Protein AF-A0A521WQX0-F1 (afdb_monomer)

Mean predicted aligned error: 3.86 Å

Structure (mmCIF, N/CA/C/O backbone):
data_AF-A0A521WQX0-F1
#
_entry.id   AF-A0A521WQX0-F1
#
loop_
_atom_site.group_PDB
_atom_site.id
_atom_site.type_symbol
_atom_site.label_atom_id
_atom_site.label_alt_id
_atom_site.label_comp_id
_atom_site.label_asym_id
_atom_site.label_entity_id
_atom_site.label_seq_id
_atom_site.pdbx_PDB_ins_code
_atom_site.Cartn_x
_atom_site.Cartn_y
_atom_site.Cartn_z
_atom_site.occupancy
_atom_site.B_iso_or_equiv
_atom_site.auth_seq_id
_atom_site.auth_comp_id
_atom_site.auth_asym_id
_atom_site.auth_atom_id
_atom_site.pdbx_PDB_model_num
ATOM 1 N N . MET A 1 1 ? 13.714 -16.143 -15.697 1.00 48.50 1 MET A N 1
ATOM 2 C CA . MET A 1 1 ? 12.240 -16.283 -15.791 1.00 48.50 1 MET A CA 1
ATOM 3 C C . MET A 1 1 ? 11.604 -15.105 -15.074 1.00 48.50 1 MET A C 1
ATOM 5 O O . MET A 1 1 ? 12.041 -14.794 -13.972 1.00 48.50 1 MET A O 1
ATOM 9 N N . MET A 1 2 ? 10.622 -14.436 -15.684 1.00 67.75 2 MET A N 1
ATOM 10 C CA . MET A 1 2 ? 9.934 -13.293 -15.071 1.00 67.75 2 MET A CA 1
ATOM 11 C C . MET A 1 2 ? 8.928 -13.785 -14.026 1.00 67.75 2 MET A C 1
ATOM 13 O O . MET A 1 2 ? 7.727 -13.803 -14.258 1.00 67.75 2 MET A O 1
ATOM 17 N N . ILE A 1 3 ? 9.429 -14.232 -12.875 1.00 79.44 3 ILE A N 1
ATOM 18 C CA . ILE A 1 3 ? 8.583 -14.603 -11.732 1.00 79.44 3 ILE A CA 1
ATOM 19 C C . ILE A 1 3 ? 8.033 -13.368 -11.011 1.00 79.44 3 ILE A C 1
ATOM 21 O O . ILE A 1 3 ? 7.007 -13.459 -10.349 1.00 79.44 3 ILE A O 1
ATOM 25 N N . HIS A 1 4 ? 8.686 -12.211 -11.165 1.00 85.38 4 HIS A N 1
ATOM 26 C CA . HIS A 1 4 ? 8.325 -10.964 -10.493 1.00 85.38 4 HIS A CA 1
ATOM 27 C C . HIS A 1 4 ? 6.851 -10.560 -10.696 1.00 85.38 4 HIS A C 1
ATOM 29 O O . HIS A 1 4 ? 6.176 -10.346 -9.687 1.00 85.38 4 HIS A O 1
ATOM 35 N N . PRO A 1 5 ? 6.285 -10.579 -11.924 1.00 83.88 5 PRO A N 1
ATOM 36 C CA . PRO A 1 5 ? 4.858 -10.351 -12.123 1.00 83.88 5 PRO A CA 1
ATOM 37 C C . PRO A 1 5 ? 3.955 -11.247 -11.270 1.00 83.88 5 PRO A C 1
ATOM 39 O O . PRO A 1 5 ? 2.935 -10.776 -10.797 1.00 83.88 5 PRO A O 1
ATOM 42 N N . ALA A 1 6 ? 4.304 -12.505 -10.988 1.00 84.88 6 ALA A N 1
ATOM 43 C CA . ALA A 1 6 ? 3.470 -13.349 -10.128 1.00 84.88 6 ALA A CA 1
ATOM 44 C C . ALA A 1 6 ? 3.456 -12.854 -8.670 1.00 84.88 6 ALA A C 1
ATOM 46 O O . ALA A 1 6 ? 2.412 -12.857 -8.020 1.00 84.88 6 ALA A O 1
ATOM 47 N N . PHE A 1 7 ? 4.597 -12.378 -8.165 1.00 88.12 7 PHE A N 1
ATOM 48 C CA . PHE A 1 7 ? 4.729 -11.944 -6.775 1.00 88.12 7 PHE A CA 1
ATOM 49 C C . PHE A 1 7 ? 4.142 -10.557 -6.503 1.00 88.12 7 PHE A C 1
ATOM 51 O O . PHE A 1 7 ? 3.713 -10.316 -5.379 1.00 88.12 7 PHE A O 1
ATOM 58 N N . VAL A 1 8 ? 4.056 -9.664 -7.498 1.00 87.50 8 VAL A N 1
ATOM 59 C CA . VAL A 1 8 ? 3.479 -8.318 -7.290 1.00 87.50 8 VAL A CA 1
ATOM 60 C C . VAL A 1 8 ? 1.961 -8.324 -7.089 1.00 87.50 8 VAL A C 1
ATOM 62 O O . VAL A 1 8 ? 1.431 -7.404 -6.470 1.00 87.50 8 VAL A O 1
ATOM 65 N N . HIS A 1 9 ? 1.250 -9.359 -7.553 1.00 87.00 9 HIS A N 1
ATOM 66 C CA . HIS A 1 9 ? -0.209 -9.428 -7.409 1.00 87.00 9 HIS A CA 1
ATOM 67 C C . HIS A 1 9 ? -0.648 -9.618 -5.953 1.00 87.00 9 HIS A C 1
ATOM 69 O O . HIS A 1 9 ? -1.716 -9.138 -5.581 1.00 87.00 9 HIS A O 1
ATOM 75 N N . PHE A 1 10 ? 0.163 -10.276 -5.118 1.00 91.25 10 PHE A N 1
ATOM 76 C CA . PHE A 1 10 ? -0.163 -10.508 -3.708 1.00 91.25 10 PHE A CA 1
ATOM 77 C C . PHE A 1 10 ? -0.266 -9.205 -2.899 1.00 91.25 10 PHE A C 1
ATOM 79 O O . PHE A 1 10 ? -1.357 -8.933 -2.390 1.00 91.25 10 PHE A O 1
ATOM 86 N N . PRO A 1 11 ? 0.788 -8.363 -2.801 1.00 94.19 11 PRO A N 1
ATOM 87 C CA . PRO A 1 11 ? 0.686 -7.108 -2.066 1.00 94.19 11 PRO A CA 1
ATOM 88 C C . PRO A 1 11 ? -0.358 -6.190 -2.691 1.00 94.19 11 PRO A C 1
ATOM 90 O O . PRO A 1 11 ? -1.126 -5.578 -1.956 1.00 94.19 11 PRO A O 1
ATOM 93 N N . LEU A 1 12 ? -0.450 -6.146 -4.025 1.00 94.56 12 LEU A N 1
ATOM 94 C CA . LEU A 1 12 ? -1.426 -5.310 -4.717 1.00 94.56 12 LEU A CA 1
ATOM 95 C C . LEU A 1 12 ? -2.863 -5.686 -4.330 1.00 94.56 12 LEU A C 1
ATOM 97 O O . LEU A 1 12 ? -3.598 -4.844 -3.829 1.00 94.56 12 LEU A O 1
ATOM 101 N N . ALA A 1 13 ? -3.257 -6.953 -4.478 1.00 95.69 13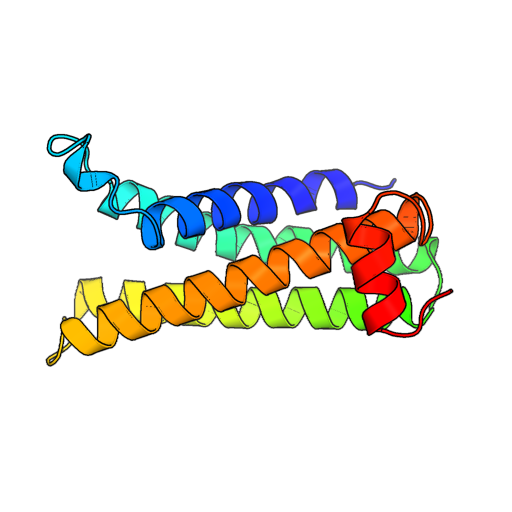 ALA A N 1
ATOM 102 C CA . ALA A 1 13 ? -4.622 -7.385 -4.185 1.00 95.69 13 ALA A CA 1
ATOM 103 C C . ALA A 1 13 ? -4.980 -7.240 -2.697 1.00 95.69 13 ALA A C 1
ATOM 105 O O . ALA A 1 13 ? -6.047 -6.716 -2.364 1.00 95.69 13 ALA A O 1
ATOM 106 N N . LEU A 1 14 ? -4.092 -7.677 -1.797 1.00 98.06 14 LEU A N 1
ATOM 107 C CA . LEU A 1 14 ? -4.349 -7.652 -0.356 1.00 98.06 14 LEU A CA 1
ATOM 108 C C . LEU A 1 14 ? -4.439 -6.218 0.177 1.00 98.06 14 LEU A C 1
ATOM 110 O O . LEU A 1 14 ? -5.370 -5.897 0.917 1.00 98.06 14 LEU A O 1
ATOM 114 N N . LEU A 1 15 ? -3.511 -5.344 -0.224 1.00 98.38 15 LEU A N 1
ATOM 115 C CA . LEU A 1 15 ? -3.472 -3.964 0.255 1.00 98.38 15 LEU A CA 1
ATOM 116 C C . LEU A 1 15 ? -4.560 -3.106 -0.389 1.00 98.38 15 LEU A C 1
ATOM 118 O O . LEU A 1 15 ? -5.156 -2.287 0.306 1.00 98.38 15 LEU A O 1
ATOM 122 N N . THR A 1 16 ? -4.904 -3.328 -1.663 1.00 98.12 16 THR A N 1
ATOM 123 C CA . THR A 1 16 ? -6.073 -2.676 -2.271 1.00 98.12 16 THR A CA 1
ATOM 124 C C . THR A 1 16 ? -7.356 -3.064 -1.538 1.00 98.12 16 THR A C 1
ATOM 126 O O . THR A 1 16 ? -8.150 -2.187 -1.202 1.00 98.12 16 THR A O 1
ATOM 129 N N . LEU A 1 17 ? -7.558 -4.348 -1.218 1.00 97.56 17 LEU A N 1
ATOM 130 C CA . LEU A 1 17 ? -8.742 -4.766 -0.464 1.00 97.56 17 LEU A CA 1
ATOM 131 C C . LEU A 1 17 ? -8.752 -4.184 0.957 1.00 97.56 17 LEU A C 1
ATOM 133 O O . LEU A 1 17 ? -9.794 -3.714 1.410 1.00 97.56 17 LEU A O 1
ATOM 137 N N . TYR A 1 18 ? -7.602 -4.152 1.638 1.00 98.12 18 TYR A N 1
ATOM 138 C CA . TYR A 1 18 ? -7.463 -3.472 2.928 1.00 98.12 18 TYR A CA 1
ATOM 139 C C . TYR A 1 18 ? -7.897 -2.003 2.840 1.00 98.12 18 TYR A C 1
ATOM 141 O O . TYR A 1 18 ? -8.743 -1.571 3.621 1.00 98.12 18 TYR A O 1
ATOM 149 N N . VAL A 1 19 ? -7.369 -1.253 1.867 1.00 98.06 19 VAL A N 1
ATOM 150 C CA . VAL A 1 19 ? -7.709 0.159 1.653 1.00 98.06 19 VAL A CA 1
ATOM 151 C C . VAL A 1 19 ? -9.212 0.328 1.443 1.00 98.06 19 VAL A C 1
ATOM 153 O O . VAL A 1 19 ? -9.822 1.194 2.068 1.00 98.06 19 VAL A O 1
ATOM 156 N N . LEU A 1 20 ? -9.834 -0.503 0.602 1.00 96.75 20 LEU A N 1
ATOM 157 C CA . LEU A 1 20 ? -11.277 -0.431 0.364 1.00 96.75 20 LEU A CA 1
ATOM 158 C C . LEU A 1 20 ? -12.069 -0.631 1.662 1.00 96.75 20 LEU A C 1
ATOM 160 O O . LEU A 1 20 ? -13.005 0.123 1.926 1.00 96.75 20 LEU A O 1
ATOM 164 N N . LEU A 1 21 ? -11.672 -1.595 2.497 1.00 95.56 21 LEU A N 1
ATOM 165 C CA . LEU A 1 21 ? -12.305 -1.843 3.795 1.00 95.56 21 LEU A CA 1
ATOM 166 C C . LEU A 1 21 ? -12.007 -0.758 4.847 1.00 95.56 21 LEU A C 1
ATOM 168 O O . LEU A 1 21 ? -12.797 -0.570 5.771 1.00 95.56 21 LEU A O 1
ATOM 172 N N . GLU A 1 22 ? -10.878 -0.057 4.750 1.00 96.38 22 GLU A N 1
ATOM 173 C CA . GLU A 1 22 ? -10.534 1.061 5.638 1.00 96.38 22 GLU A CA 1
ATOM 174 C C . GLU A 1 22 ? -11.325 2.332 5.296 1.00 96.38 22 GLU A C 1
ATOM 176 O O . GLU A 1 22 ? -11.795 3.042 6.190 1.00 96.38 22 GLU A O 1
ATOM 181 N N . LEU A 1 23 ? -11.500 2.617 4.003 1.00 96.00 23 LEU A N 1
ATOM 182 C CA . LEU A 1 23 ? -12.143 3.845 3.534 1.00 96.00 23 LEU A CA 1
ATOM 183 C C . LEU A 1 23 ? -13.668 3.743 3.499 1.00 96.00 23 LEU A C 1
ATOM 185 O O . LEU A 1 23 ? -14.357 4.718 3.816 1.00 96.00 23 LEU A O 1
ATOM 189 N N . VAL A 1 24 ? -14.208 2.576 3.145 1.00 93.56 24 VAL A N 1
ATOM 190 C CA . VAL A 1 24 ? -15.652 2.360 3.028 1.00 93.56 24 VAL A CA 1
ATOM 191 C C . VAL A 1 24 ? -16.191 1.725 4.316 1.00 93.56 24 VAL A C 1
ATOM 193 O O . VAL A 1 24 ? -15.659 0.716 4.777 1.00 93.56 24 VAL A O 1
ATOM 196 N N . PRO A 1 25 ? -17.280 2.252 4.911 1.00 87.50 25 PRO A N 1
ATOM 197 C CA . PRO A 1 25 ? -17.824 1.750 6.172 1.00 87.50 25 PRO A CA 1
ATOM 198 C C . PRO A 1 25 ? -18.653 0.465 5.978 1.00 87.50 25 PRO A C 1
ATOM 200 O O . PRO A 1 25 ? -19.847 0.434 6.282 1.00 87.50 25 PRO A O 1
ATOM 203 N N . PHE A 1 26 ? -18.030 -0.611 5.485 1.00 87.62 26 PHE A N 1
ATOM 204 C CA . PHE A 1 26 ? -18.696 -1.893 5.213 1.00 87.62 26 PHE A CA 1
ATOM 205 C C . PHE A 1 26 ? -19.334 -2.538 6.449 1.00 87.62 26 PHE A C 1
ATOM 207 O O . PHE A 1 26 ? -20.307 -3.279 6.321 1.00 87.62 26 PHE A O 1
ATOM 214 N N . SER A 1 27 ? -18.864 -2.199 7.650 1.00 82.50 27 SER A N 1
ATOM 215 C CA . SER A 1 27 ? -19.455 -2.647 8.917 1.00 82.50 27 SER A CA 1
ATOM 216 C C . SER A 1 27 ? -20.912 -2.222 9.095 1.00 82.50 27 SER A C 1
ATOM 218 O O . SER A 1 27 ? -21.657 -2.899 9.797 1.00 82.50 27 SER A O 1
ATOM 220 N N . LYS A 1 28 ? -21.360 -1.157 8.412 1.00 87.00 28 LYS A N 1
ATOM 221 C CA . LYS A 1 28 ? -22.778 -0.765 8.384 1.00 87.00 28 LYS A CA 1
ATOM 222 C C . LYS A 1 28 ? -23.648 -1.757 7.611 1.00 87.00 28 LYS A C 1
ATOM 224 O O . LYS A 1 28 ? -24.814 -1.924 7.947 1.00 87.00 28 LYS A O 1
ATOM 229 N N . PHE A 1 29 ? -23.087 -2.405 6.593 1.00 89.00 29 PHE A N 1
ATOM 230 C CA . PHE A 1 29 ? -23.788 -3.380 5.756 1.00 89.00 29 PHE A CA 1
ATOM 231 C C . PHE A 1 29 ? -23.638 -4.809 6.294 1.00 89.00 29 PHE A C 1
ATOM 233 O O . PHE A 1 29 ? -24.543 -5.624 6.136 1.00 89.00 29 PHE A O 1
ATOM 240 N N . PHE A 1 30 ? -22.529 -5.099 6.982 1.00 88.62 30 PHE A N 1
ATOM 241 C CA . PHE A 1 30 ? -22.206 -6.426 7.513 1.00 88.62 30 PHE A CA 1
ATOM 242 C C . PHE A 1 30 ? -21.849 -6.389 9.012 1.00 88.62 30 PHE A C 1
ATOM 244 O O . PHE A 1 30 ? -20.745 -6.777 9.393 1.00 88.62 30 PHE A O 1
ATOM 251 N N . PRO A 1 31 ? -22.770 -5.968 9.900 1.00 83.69 31 PRO A N 1
ATOM 252 C CA . PRO A 1 31 ? -22.472 -5.737 11.320 1.00 83.69 31 PRO A CA 1
ATOM 253 C C . PRO A 1 31 ? -22.108 -7.004 12.111 1.00 83.69 31 PRO A C 1
ATOM 255 O O . PRO A 1 31 ? -21.548 -6.909 13.196 1.00 83.69 31 PRO A O 1
ATOM 258 N N . LYS A 1 32 ? -22.430 -8.195 11.588 1.00 88.31 32 LYS A N 1
ATOM 259 C CA . LYS A 1 32 ? -22.112 -9.490 12.218 1.00 88.31 32 LYS A CA 1
ATOM 260 C C . LYS A 1 32 ? -20.752 -10.058 11.797 1.00 88.31 32 LYS A C 1
ATOM 262 O O . LYS A 1 32 ? -20.355 -11.103 12.301 1.00 88.31 32 LYS A O 1
ATOM 267 N N . VAL A 1 33 ? -20.063 -9.416 10.853 1.00 88.19 33 VAL A N 1
ATOM 268 C CA . VAL A 1 33 ? -18.773 -9.879 10.334 1.00 88.19 33 VAL A CA 1
ATOM 269 C C . VAL A 1 33 ? -17.651 -9.147 11.065 1.00 88.19 33 VAL A C 1
ATOM 271 O O . VAL A 1 33 ? -17.679 -7.923 11.178 1.00 88.19 33 VAL A O 1
ATOM 274 N N . GLY A 1 34 ? -16.643 -9.890 11.527 1.00 89.25 34 GLY A N 1
ATOM 275 C CA . GLY A 1 34 ? -15.419 -9.348 12.128 1.00 89.25 34 GLY A CA 1
ATOM 276 C C . GLY A 1 34 ? -14.516 -8.661 11.100 1.00 89.25 34 GLY A C 1
ATOM 277 O O . GLY A 1 34 ? -13.427 -9.145 10.795 1.00 89.25 34 GLY A O 1
ATOM 278 N N . LEU A 1 35 ? -14.986 -7.559 10.509 1.00 91.69 35 LEU A N 1
ATOM 279 C CA . LEU A 1 35 ? -14.267 -6.851 9.448 1.00 91.69 35 LEU A CA 1
ATOM 280 C C . LEU A 1 35 ? -12.941 -6.261 9.931 1.00 91.69 35 LEU A C 1
ATOM 282 O O . LEU A 1 35 ? -12.014 -6.159 9.136 1.00 91.69 35 LEU A O 1
ATOM 286 N N . ASP A 1 36 ? -12.811 -5.934 11.215 1.00 90.75 36 ASP A N 1
ATOM 287 C CA . ASP A 1 36 ? -11.548 -5.436 11.765 1.00 90.75 36 ASP A CA 1
ATOM 288 C C . ASP A 1 36 ? -10.454 -6.510 11.714 1.00 90.75 36 ASP A C 1
ATOM 290 O O . ASP A 1 36 ? -9.339 -6.233 11.279 1.00 90.75 36 ASP A O 1
ATOM 294 N N . GLN A 1 37 ? -10.774 -7.762 12.059 1.00 93.62 37 GLN A N 1
ATOM 295 C CA . GLN A 1 37 ? -9.836 -8.882 11.949 1.00 93.62 37 GLN A CA 1
ATOM 296 C C . GLN A 1 37 ? -9.422 -9.119 10.494 1.00 93.62 37 GLN A C 1
ATOM 298 O O . GLN A 1 37 ? -8.243 -9.337 10.216 1.00 93.62 37 GLN A O 1
ATOM 303 N N . VAL A 1 38 ? -10.377 -9.021 9.564 1.00 95.50 38 VAL A N 1
ATOM 304 C CA . VAL A 1 38 ? -10.104 -9.125 8.124 1.00 95.50 38 VAL A CA 1
ATOM 305 C C . VAL A 1 38 ? -9.173 -7.998 7.672 1.00 95.50 38 VAL A C 1
ATOM 307 O O . VAL A 1 38 ? -8.179 -8.264 7.003 1.00 95.50 38 VAL A O 1
ATOM 310 N N . LYS A 1 39 ? -9.434 -6.751 8.080 1.00 96.19 39 LYS A N 1
ATOM 311 C CA . LYS A 1 39 ? -8.580 -5.598 7.762 1.00 96.19 39 LYS A CA 1
ATOM 312 C C . LYS A 1 39 ? -7.154 -5.790 8.268 1.00 96.19 39 LYS A C 1
ATOM 314 O O . LYS A 1 39 ? -6.219 -5.574 7.504 1.00 96.19 39 LYS A O 1
ATOM 319 N N . TYR A 1 40 ? -6.979 -6.227 9.515 1.00 96.62 40 TYR A N 1
ATOM 320 C CA . TYR A 1 40 ? -5.649 -6.472 10.076 1.00 96.62 40 TYR A CA 1
ATOM 321 C C . TYR A 1 40 ? -4.914 -7.590 9.342 1.00 96.62 40 TYR A C 1
ATOM 323 O O . TYR A 1 40 ? -3.740 -7.433 9.021 1.00 96.62 40 TYR A O 1
ATOM 331 N N . PHE A 1 41 ? -5.603 -8.686 9.017 1.00 97.69 41 PHE A N 1
ATOM 332 C CA . PHE A 1 41 ? -5.022 -9.759 8.216 1.00 97.69 41 PHE A CA 1
ATOM 333 C C . PHE A 1 41 ? -4.530 -9.239 6.860 1.00 97.69 41 PHE A C 1
ATOM 335 O O . PHE A 1 41 ? -3.373 -9.451 6.503 1.00 97.69 41 PHE A O 1
ATOM 342 N N . LEU A 1 42 ? -5.383 -8.513 6.132 1.00 98.38 42 LEU A N 1
ATOM 343 C CA . LEU A 1 42 ? -5.048 -7.963 4.818 1.00 98.38 42 LEU A CA 1
ATOM 344 C C . LEU A 1 42 ? -3.880 -6.975 4.890 1.00 98.38 42 LEU A C 1
ATOM 346 O O . LEU A 1 42 ? -2.966 -7.060 4.0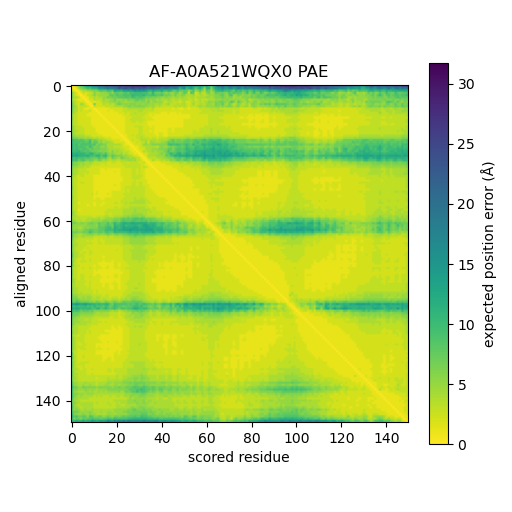74 1.00 98.38 42 LEU A O 1
ATOM 350 N N . LEU A 1 43 ? -3.874 -6.082 5.884 1.00 98.62 43 LEU A N 1
ATOM 351 C CA . LEU A 1 43 ? -2.798 -5.117 6.096 1.00 98.62 43 LEU A CA 1
ATOM 352 C C . LEU A 1 43 ? -1.472 -5.815 6.406 1.00 98.62 43 LEU A C 1
ATOM 354 O O . LEU A 1 43 ? -0.466 -5.536 5.759 1.00 98.62 43 LEU A O 1
ATOM 358 N N . TYR A 1 44 ? -1.451 -6.732 7.373 1.00 98.56 44 TYR A N 1
ATOM 359 C CA . TYR A 1 44 ? -0.212 -7.366 7.822 1.00 98.56 44 TYR A CA 1
ATOM 360 C C . TYR A 1 44 ? 0.350 -8.319 6.772 1.00 98.56 44 TYR A C 1
ATOM 362 O O . TYR A 1 44 ? 1.519 -8.206 6.402 1.00 98.56 44 TYR A O 1
ATOM 370 N N . VAL A 1 45 ? -0.478 -9.220 6.239 1.00 98.38 45 VAL A N 1
ATOM 371 C CA . VAL A 1 45 ? -0.040 -10.175 5.212 1.00 98.38 45 VAL A CA 1
ATOM 372 C C . VAL A 1 45 ? 0.275 -9.448 3.907 1.00 98.38 45 VAL A C 1
ATOM 374 O O . VAL A 1 45 ? 1.295 -9.737 3.286 1.00 98.38 45 VAL A O 1
ATOM 377 N N . GLY A 1 46 ? -0.532 -8.453 3.529 1.00 98.12 46 GLY A N 1
ATOM 378 C CA . GLY A 1 46 ? -0.267 -7.599 2.374 1.00 98.12 46 GLY A CA 1
ATOM 379 C C . GLY A 1 46 ? 1.077 -6.883 2.489 1.00 98.12 46 GLY A C 1
ATOM 380 O O . GLY A 1 46 ? 1.891 -6.972 1.573 1.00 98.12 46 GLY A O 1
ATOM 381 N N . THR A 1 47 ? 1.372 -6.275 3.641 1.00 98.44 47 THR A N 1
ATOM 382 C CA . THR A 1 47 ? 2.654 -5.590 3.886 1.00 98.44 47 THR A CA 1
ATOM 383 C C . THR A 1 47 ? 3.830 -6.566 3.850 1.00 98.44 47 THR A C 1
ATOM 385 O O . THR A 1 47 ? 4.831 -6.303 3.187 1.00 98.44 47 THR A O 1
ATOM 388 N N . LEU A 1 48 ? 3.709 -7.731 4.497 1.00 98.00 48 LEU A N 1
ATOM 389 C CA . LEU A 1 48 ? 4.748 -8.767 4.465 1.00 98.00 48 LEU A CA 1
ATOM 390 C C . LEU A 1 48 ? 4.972 -9.331 3.054 1.00 98.00 48 LEU A C 1
ATOM 392 O O . LEU A 1 48 ? 6.094 -9.688 2.700 1.00 98.00 48 LEU A O 1
ATOM 396 N N . SER A 1 49 ? 3.937 -9.374 2.218 1.00 96.94 49 SER A N 1
ATOM 397 C CA . SER A 1 49 ? 4.063 -9.824 0.829 1.00 96.94 49 SER A CA 1
ATOM 398 C C . SER A 1 49 ? 4.775 -8.821 -0.094 1.00 96.94 49 SER A C 1
ATOM 400 O O . SER A 1 49 ? 5.177 -9.196 -1.194 1.00 96.94 49 SER A O 1
ATOM 402 N N . ILE A 1 50 ? 5.029 -7.581 0.351 1.00 97.50 50 ILE A N 1
ATOM 403 C CA . ILE A 1 50 ? 5.848 -6.617 -0.405 1.00 97.50 50 ILE A CA 1
ATOM 404 C C . ILE A 1 50 ? 7.309 -7.086 -0.493 1.00 97.50 50 ILE A C 1
ATOM 406 O O . ILE A 1 50 ? 7.945 -6.926 -1.534 1.00 97.50 50 ILE A O 1
ATOM 410 N N . PHE A 1 51 ? 7.849 -7.711 0.558 1.00 96.00 51 PHE A N 1
ATOM 411 C CA . PHE A 1 51 ? 9.242 -8.173 0.587 1.00 96.00 51 PHE A CA 1
ATOM 412 C C . PHE A 1 51 ? 9.588 -9.151 -0.551 1.00 96.00 51 PHE A C 1
ATOM 414 O O . PHE A 1 51 ? 10.539 -8.873 -1.286 1.00 96.00 51 PHE A O 1
ATOM 421 N N . PRO A 1 52 ? 8.845 -10.257 -0.775 1.00 95.38 52 PRO A N 1
ATOM 422 C CA . PRO A 1 52 ? 9.118 -11.138 -1.909 1.00 95.38 52 PRO A CA 1
ATOM 423 C C . PRO A 1 52 ? 8.878 -10.460 -3.269 1.00 95.38 52 PRO A C 1
ATOM 425 O O . PRO A 1 52 ? 9.587 -10.763 -4.231 1.00 95.38 52 PRO A O 1
ATOM 428 N N . ALA A 1 53 ? 7.944 -9.507 -3.371 1.00 95.25 53 ALA A N 1
ATOM 429 C CA . ALA A 1 53 ? 7.749 -8.72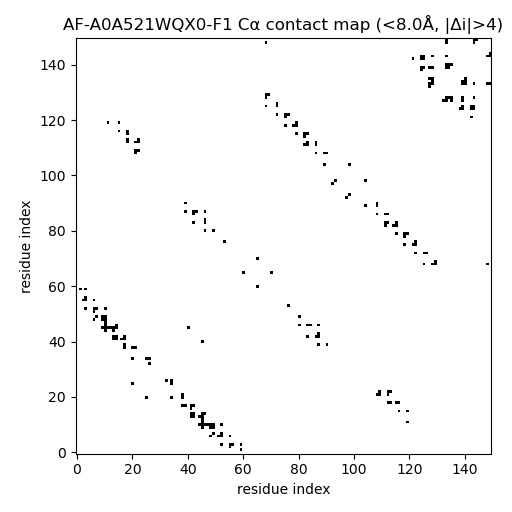8 -4.596 1.00 95.25 53 ALA A CA 1
ATOM 430 C C . ALA A 1 53 ? 8.979 -7.860 -4.925 1.00 95.25 53 ALA A C 1
ATOM 432 O O . ALA A 1 53 ? 9.465 -7.891 -6.056 1.00 95.25 53 ALA A O 1
ATOM 433 N N . ILE A 1 54 ? 9.541 -7.160 -3.933 1.00 95.25 54 ILE A N 1
ATOM 434 C CA . ILE A 1 54 ? 10.782 -6.386 -4.090 1.00 95.25 54 ILE A CA 1
ATOM 435 C C . ILE A 1 54 ? 11.958 -7.311 -4.410 1.00 95.25 54 ILE A C 1
ATOM 437 O O . ILE A 1 54 ? 12.693 -7.053 -5.359 1.00 95.25 54 ILE A O 1
ATOM 441 N N . ALA A 1 55 ? 12.120 -8.410 -3.668 1.00 94.44 55 ALA A N 1
ATOM 442 C CA . ALA A 1 55 ? 13.230 -9.342 -3.866 1.00 94.44 55 ALA A CA 1
ATOM 443 C C . ALA A 1 55 ? 13.251 -9.908 -5.293 1.00 94.44 55 ALA A C 1
ATOM 445 O O . ALA A 1 55 ? 14.283 -9.902 -5.962 1.00 94.44 55 ALA A O 1
ATOM 446 N N . THR A 1 56 ? 12.093 -10.340 -5.796 1.00 93.44 56 THR A N 1
ATOM 447 C CA . THR A 1 56 ? 11.978 -10.825 -7.177 1.00 93.44 56 THR A CA 1
ATOM 448 C C . THR A 1 56 ? 12.154 -9.716 -8.214 1.00 93.44 56 THR A C 1
ATOM 450 O O . THR A 1 56 ? 12.649 -9.999 -9.303 1.00 93.44 56 THR A O 1
ATOM 453 N N . GLY A 1 57 ? 11.812 -8.466 -7.884 1.00 91.81 57 GLY A N 1
ATOM 454 C CA . GLY A 1 57 ? 12.047 -7.298 -8.737 1.00 91.81 57 GLY A CA 1
ATOM 455 C C . GLY A 1 57 ? 13.530 -6.973 -8.897 1.00 91.81 57 GLY A C 1
ATOM 456 O O . GLY A 1 57 ? 13.987 -6.767 -10.016 1.00 91.81 57 GLY A O 1
ATOM 457 N N . ILE A 1 58 ? 14.299 -7.032 -7.805 1.00 91.50 58 ILE A N 1
ATOM 458 C CA . ILE A 1 58 ? 15.763 -6.855 -7.822 1.00 91.50 58 ILE A CA 1
ATOM 459 C C . ILE A 1 58 ? 16.426 -7.928 -8.695 1.00 91.50 58 ILE A C 1
ATOM 461 O O . ILE A 1 58 ? 17.303 -7.629 -9.496 1.00 91.50 58 ILE A O 1
ATOM 465 N N . ILE A 1 59 ? 15.976 -9.183 -8.597 1.00 90.56 59 ILE A N 1
ATOM 466 C CA . ILE A 1 59 ? 16.494 -10.273 -9.441 1.00 90.56 59 ILE A CA 1
ATOM 467 C C . ILE A 1 59 ? 16.157 -10.036 -10.924 1.00 90.56 59 ILE A C 1
ATOM 469 O O . ILE A 1 59 ? 16.952 -10.367 -11.803 1.00 90.56 59 ILE A O 1
ATOM 473 N N . ALA A 1 60 ? 14.978 -9.479 -11.214 1.00 89.25 60 ALA A N 1
ATOM 474 C CA . ALA A 1 60 ? 14.521 -9.211 -12.576 1.00 89.25 60 ALA A CA 1
ATOM 475 C C . ALA A 1 60 ? 15.140 -7.946 -13.198 1.00 89.25 60 ALA A C 1
ATOM 477 O O . ALA A 1 60 ? 15.080 -7.784 -14.414 1.00 89.25 60 ALA A O 1
ATOM 478 N N . GLU A 1 61 ? 15.748 -7.076 -12.394 1.00 88.56 61 GLU A N 1
ATOM 479 C CA . GLU A 1 61 ? 16.316 -5.796 -12.819 1.00 88.56 61 GLU A CA 1
ATOM 480 C C . GLU A 1 61 ? 17.302 -5.935 -13.986 1.00 88.56 61 GLU A C 1
ATOM 482 O O . GLU A 1 61 ? 17.194 -5.223 -14.986 1.00 88.56 61 GLU A O 1
ATOM 487 N N . GLY A 1 62 ? 18.208 -6.913 -13.899 1.00 83.88 62 GLY A N 1
ATOM 488 C CA . GLY A 1 62 ? 19.217 -7.164 -14.931 1.00 83.88 62 GLY A CA 1
ATOM 489 C C . GLY A 1 62 ? 18.644 -7.581 -16.292 1.00 83.88 62 GLY A C 1
ATOM 490 O O . GLY A 1 62 ? 19.375 -7.585 -17.275 1.00 83.88 62 GLY A O 1
ATOM 491 N N . LEU A 1 63 ? 17.352 -7.924 -16.366 1.00 84.94 63 LEU A N 1
ATOM 492 C CA . LEU A 1 63 ? 16.669 -8.287 -17.613 1.00 84.94 63 LEU A CA 1
ATOM 493 C C . LEU A 1 63 ? 16.074 -7.076 -18.341 1.00 84.94 63 LEU A C 1
ATOM 495 O O . LEU A 1 63 ? 15.891 -7.133 -19.552 1.00 84.94 63 LEU A O 1
ATOM 499 N N . VAL A 1 64 ? 15.732 -6.015 -17.605 1.00 81.50 64 VAL A N 1
ATOM 500 C CA . VAL A 1 64 ? 15.040 -4.825 -18.134 1.00 81.50 64 VAL A CA 1
ATOM 501 C C . VAL A 1 64 ? 16.036 -3.717 -18.493 1.00 81.50 64 VAL A C 1
ATOM 503 O O . VAL A 1 64 ? 15.766 -2.908 -19.378 1.00 81.50 64 VAL A O 1
ATOM 506 N N . GLY A 1 65 ? 17.207 -3.712 -17.849 1.00 84.19 65 GLY A N 1
ATOM 507 C CA . GLY A 1 65 ? 18.213 -2.665 -18.009 1.00 84.19 65 GLY A CA 1
ATOM 508 C C . GLY A 1 65 ? 17.832 -1.379 -17.272 1.00 84.19 65 GLY A C 1
ATOM 509 O O . GLY A 1 65 ? 16.657 -1.095 -17.026 1.00 84.19 65 GLY A O 1
ATOM 510 N N . GLU A 1 66 ? 18.834 -0.592 -16.883 1.00 87.00 66 GLU A N 1
ATOM 511 C CA . GLU A 1 66 ? 18.594 0.653 -16.155 1.00 87.00 66 GLU A CA 1
ATOM 512 C C . GLU A 1 66 ? 17.910 1.702 -17.035 1.00 87.00 66 GLU A C 1
ATOM 514 O O . GLU A 1 66 ? 18.346 2.004 -18.145 1.00 87.00 66 GLU A O 1
ATOM 519 N N . ASN A 1 67 ? 16.834 2.286 -16.513 1.00 90.00 67 ASN A N 1
ATOM 520 C CA . ASN A 1 67 ? 16.157 3.427 -17.110 1.00 90.00 67 ASN A CA 1
ATOM 521 C C . ASN A 1 67 ? 15.401 4.220 -16.031 1.00 90.00 67 ASN A C 1
ATOM 523 O O . ASN A 1 67 ? 15.222 3.766 -14.896 1.00 90.00 67 ASN A O 1
ATOM 527 N N . VAL A 1 68 ? 14.957 5.427 -16.387 1.00 92.06 68 VAL A N 1
ATOM 528 C CA . VAL A 1 68 ? 14.301 6.349 -15.445 1.00 92.06 68 VAL A CA 1
ATOM 529 C C . VAL A 1 68 ? 12.992 5.769 -14.902 1.00 92.06 68 VAL A C 1
ATOM 531 O O . VAL A 1 68 ? 12.728 5.883 -13.707 1.00 92.06 68 VAL A O 1
ATOM 534 N N . VAL A 1 69 ? 12.204 5.091 -15.740 1.00 93.06 69 VAL A N 1
ATOM 535 C CA . VAL A 1 69 ? 10.921 4.485 -15.343 1.00 93.06 69 VAL A CA 1
ATOM 536 C C . VAL A 1 69 ? 11.146 3.408 -14.287 1.00 93.06 69 VAL A C 1
ATOM 538 O O . VAL A 1 69 ? 10.465 3.397 -13.265 1.00 93.06 69 VAL A O 1
ATOM 541 N N . LEU A 1 70 ? 12.150 2.553 -14.489 1.00 93.62 70 LEU A N 1
ATOM 542 C CA . LEU A 1 70 ? 12.549 1.522 -13.539 1.00 93.62 70 LEU A CA 1
ATOM 543 C C . LEU A 1 70 ? 13.020 2.132 -12.212 1.00 93.62 70 LEU A C 1
ATOM 545 O O . LEU A 1 70 ? 12.659 1.636 -11.146 1.00 93.62 70 LEU A O 1
ATOM 549 N N . SER A 1 71 ? 13.776 3.232 -12.255 1.00 94.44 71 SER A N 1
ATOM 550 C CA . SER A 1 71 ? 14.202 3.956 -11.050 1.00 94.44 71 SER A CA 1
ATOM 551 C C . SER A 1 71 ? 13.008 4.496 -10.251 1.00 94.44 71 SER A C 1
ATOM 553 O O . SER A 1 71 ? 12.894 4.247 -9.047 1.00 94.44 71 SER A O 1
ATOM 555 N N . VAL A 1 72 ? 12.054 5.149 -10.925 1.00 95.75 72 VAL A N 1
ATOM 556 C CA . VAL A 1 72 ? 10.828 5.658 -10.288 1.00 95.75 72 VAL A CA 1
ATOM 557 C C . VAL A 1 72 ? 9.951 4.511 -9.776 1.00 95.75 72 VAL A C 1
ATOM 559 O O . VAL A 1 72 ? 9.426 4.597 -8.668 1.00 95.75 72 VAL A O 1
ATOM 562 N N . HIS A 1 73 ? 9.854 3.398 -10.508 1.00 95.25 73 HIS A N 1
ATOM 563 C CA . HIS A 1 73 ? 9.128 2.202 -10.076 1.00 95.25 73 HIS A CA 1
ATOM 564 C C . HIS A 1 73 ? 9.719 1.586 -8.796 1.00 95.25 73 HIS A C 1
ATOM 566 O O . HIS A 1 73 ? 8.976 1.182 -7.899 1.00 95.25 73 HIS A O 1
ATOM 572 N N . LYS A 1 74 ? 11.050 1.542 -8.659 1.00 95.69 74 LYS A N 1
ATOM 573 C CA . LYS A 1 74 ? 11.710 1.091 -7.421 1.00 95.69 74 LYS A CA 1
ATOM 574 C C . LYS A 1 74 ? 11.432 2.034 -6.253 1.00 95.69 74 LYS A C 1
ATOM 576 O O . LYS A 1 74 ? 11.113 1.573 -5.157 1.00 95.69 74 LYS A O 1
ATOM 581 N N . ALA A 1 75 ? 11.530 3.344 -6.482 1.00 96.25 75 ALA A N 1
ATOM 582 C CA . ALA A 1 75 ? 11.222 4.341 -5.461 1.00 96.25 75 ALA A CA 1
ATOM 583 C C . ALA A 1 75 ? 9.755 4.240 -5.003 1.00 96.25 75 ALA A C 1
ATOM 585 O O . ALA A 1 75 ? 9.480 4.277 -3.803 1.00 96.25 75 ALA A O 1
ATOM 586 N N . GLY A 1 76 ? 8.829 4.021 -5.941 1.00 96.69 76 GLY A N 1
ATOM 587 C CA . GLY A 1 76 ? 7.414 3.776 -5.663 1.00 96.69 76 GLY A CA 1
ATOM 588 C C . GLY A 1 76 ? 7.182 2.533 -4.800 1.00 96.69 76 GLY A C 1
ATOM 589 O O . GLY A 1 76 ? 6.463 2.610 -3.803 1.00 96.69 76 GLY A O 1
ATOM 590 N N . ALA A 1 77 ? 7.860 1.417 -5.095 1.00 96.94 77 ALA A N 1
ATOM 591 C CA . ALA A 1 77 ? 7.785 0.204 -4.275 1.00 96.94 77 ALA A CA 1
ATOM 592 C C . ALA A 1 77 ? 8.235 0.450 -2.823 1.00 96.94 77 ALA A C 1
ATOM 594 O O . ALA A 1 77 ? 7.580 -0.005 -1.883 1.00 96.94 77 ALA A O 1
ATOM 595 N N . MET A 1 78 ? 9.319 1.210 -2.630 1.00 97.50 78 MET A N 1
ATOM 596 C CA . MET A 1 78 ? 9.808 1.575 -1.296 1.00 97.50 78 MET A CA 1
ATOM 597 C C . MET A 1 78 ? 8.846 2.516 -0.561 1.00 97.50 78 MET A C 1
ATOM 599 O O . MET A 1 78 ? 8.626 2.352 0.639 1.00 97.50 78 MET A O 1
ATOM 603 N N . ALA A 1 79 ? 8.230 3.469 -1.266 1.00 97.81 79 ALA A N 1
ATOM 604 C CA . ALA A 1 79 ? 7.222 4.353 -0.686 1.00 97.81 79 ALA A CA 1
ATOM 605 C C . ALA A 1 79 ? 5.981 3.573 -0.222 1.00 97.81 79 ALA A C 1
ATOM 607 O O . ALA A 1 79 ? 5.511 3.782 0.896 1.00 97.81 79 ALA A O 1
ATOM 608 N N . ILE A 1 80 ? 5.489 2.631 -1.036 1.00 98.44 80 ILE A N 1
ATOM 609 C CA . ILE A 1 80 ? 4.378 1.736 -0.675 1.00 98.44 80 ILE A CA 1
ATOM 610 C C . ILE A 1 80 ? 4.733 0.922 0.568 1.00 98.44 80 ILE A C 1
ATOM 612 O O . ILE A 1 80 ? 3.942 0.886 1.513 1.00 98.44 80 ILE A O 1
ATOM 616 N N . LEU A 1 81 ? 5.926 0.312 0.596 1.00 98.44 81 LEU A N 1
ATOM 617 C CA . LEU A 1 81 ? 6.400 -0.424 1.766 1.00 98.44 81 LEU A CA 1
ATOM 618 C C . LEU A 1 81 ? 6.362 0.453 3.015 1.00 98.44 81 LEU A C 1
ATOM 620 O O . LEU A 1 81 ? 5.802 0.038 4.022 1.00 98.44 81 LEU A O 1
ATOM 624 N N . LEU A 1 82 ? 6.912 1.666 2.951 1.00 98.50 82 LEU A N 1
ATOM 625 C CA . LEU A 1 82 ? 6.957 2.567 4.097 1.00 98.50 82 LEU A CA 1
ATOM 626 C C . LEU A 1 82 ? 5.553 2.963 4.577 1.00 98.50 82 LEU A C 1
ATOM 628 O O . LEU A 1 82 ? 5.280 2.888 5.773 1.00 98.50 82 LEU A O 1
ATOM 632 N N . ILE A 1 83 ? 4.657 3.347 3.662 1.00 98.69 83 ILE A N 1
ATOM 633 C CA . ILE A 1 83 ? 3.280 3.751 3.988 1.00 98.69 83 ILE A CA 1
ATOM 634 C C . ILE A 1 83 ? 2.548 2.623 4.721 1.00 98.69 83 ILE A C 1
ATOM 636 O O . ILE A 1 83 ? 1.997 2.837 5.806 1.00 98.69 83 ILE A O 1
ATOM 640 N N . PHE A 1 84 ? 2.560 1.415 4.154 1.00 98.69 84 PHE A N 1
ATOM 641 C CA . PHE A 1 84 ? 1.829 0.289 4.730 1.00 98.69 84 PHE A CA 1
ATOM 642 C C . PHE A 1 84 ? 2.527 -0.313 5.947 1.00 98.69 84 PHE A C 1
ATOM 644 O O . PHE A 1 84 ? 1.843 -0.760 6.863 1.00 98.69 84 PHE A O 1
ATOM 651 N N . LEU A 1 85 ? 3.857 -0.233 6.040 1.00 98.62 85 LEU A N 1
ATOM 652 C CA . LEU A 1 85 ? 4.583 -0.598 7.254 1.00 98.62 85 LEU A CA 1
ATOM 653 C C . LEU A 1 85 ? 4.221 0.332 8.414 1.00 98.62 85 LEU A C 1
ATOM 655 O O . LEU A 1 85 ? 3.919 -0.148 9.502 1.00 98.62 85 LEU A O 1
ATOM 659 N N . VAL A 1 86 ? 4.180 1.650 8.194 1.00 98.62 86 VAL A N 1
ATOM 660 C CA . VAL A 1 86 ? 3.740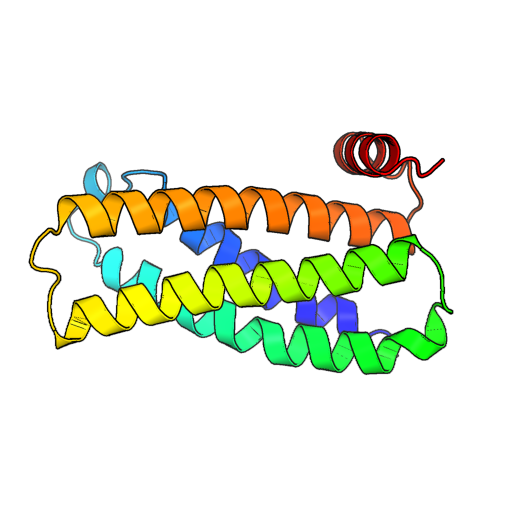 2.607 9.222 1.00 98.62 86 VAL A CA 1
ATOM 661 C C . VAL A 1 86 ? 2.285 2.350 9.614 1.00 98.62 86 VAL A C 1
ATOM 663 O O . VAL A 1 86 ? 1.976 2.293 10.803 1.00 98.62 86 VAL A O 1
ATOM 666 N N . SER A 1 87 ? 1.395 2.132 8.641 1.00 98.50 87 SER A N 1
ATOM 667 C CA . SER A 1 87 ? -0.007 1.775 8.902 1.00 98.50 87 SER A CA 1
ATOM 668 C C . SER A 1 87 ? -0.123 0.491 9.737 1.00 98.50 87 SER A C 1
ATOM 670 O O . SER A 1 87 ? -0.835 0.481 10.747 1.00 98.50 87 SER A O 1
ATOM 672 N N . ALA A 1 88 ? 0.635 -0.554 9.388 1.00 98.44 88 ALA A N 1
ATOM 673 C CA . ALA A 1 88 ? 0.675 -1.825 10.103 1.00 98.44 88 ALA A CA 1
ATOM 674 C C . ALA A 1 88 ? 1.196 -1.666 11.536 1.00 98.44 88 ALA A C 1
ATOM 676 O O . ALA A 1 88 ? 0.576 -2.169 12.470 1.00 98.44 88 ALA A O 1
ATOM 677 N N . LEU A 1 89 ? 2.287 -0.923 11.736 1.00 98.00 89 LEU A N 1
ATOM 678 C CA . LEU A 1 89 ? 2.853 -0.676 13.063 1.00 98.00 89 LEU A CA 1
ATOM 679 C C . LEU A 1 89 ? 1.907 0.141 13.948 1.00 98.00 89 LEU A C 1
ATOM 681 O O . LEU A 1 89 ? 1.744 -0.178 15.123 1.00 98.00 89 LEU A O 1
ATOM 685 N N . LEU A 1 90 ? 1.237 1.154 13.393 1.00 97.06 90 LEU A N 1
ATOM 686 C CA . LEU A 1 90 ? 0.224 1.920 14.120 1.00 97.06 90 LEU A CA 1
ATOM 687 C C . LEU A 1 90 ? -0.969 1.046 14.518 1.00 97.06 90 LEU A C 1
ATOM 689 O O . LEU A 1 90 ? -1.464 1.156 15.641 1.00 97.06 90 LEU A O 1
ATOM 693 N N . ALA A 1 91 ? -1.442 0.184 13.612 1.00 96.44 91 ALA A N 1
ATOM 694 C CA . ALA A 1 91 ? -2.533 -0.746 13.891 1.00 96.44 91 ALA A CA 1
ATOM 695 C C . ALA A 1 91 ? -2.145 -1.741 14.993 1.00 96.44 91 ALA A C 1
ATOM 697 O O . ALA A 1 91 ? -2.905 -1.923 15.945 1.00 96.44 91 ALA A O 1
ATOM 698 N N . LEU A 1 92 ? -0.935 -2.301 14.913 1.00 96.69 92 LEU A N 1
ATOM 699 C CA . LEU A 1 92 ? -0.388 -3.215 15.910 1.00 96.69 92 LEU A CA 1
ATOM 700 C C . LEU A 1 92 ? -0.264 -2.534 17.275 1.00 96.69 92 LEU A C 1
ATOM 702 O O . LEU A 1 92 ? -0.712 -3.072 18.283 1.00 96.69 92 LEU A O 1
ATOM 706 N N . TRP A 1 93 ? 0.270 -1.312 17.310 1.00 95.81 93 TRP A N 1
ATOM 707 C CA . TRP A 1 93 ? 0.363 -0.528 18.538 1.00 95.81 93 TRP A CA 1
ATOM 708 C C . TRP A 1 93 ? -1.011 -0.319 19.183 1.00 95.81 93 TRP A C 1
ATOM 710 O O . TRP A 1 93 ? -1.171 -0.519 20.387 1.00 95.81 93 TRP A O 1
ATOM 720 N N . ASN A 1 94 ? -2.022 0.044 18.387 1.00 94.31 94 ASN A N 1
ATOM 721 C CA . ASN A 1 94 ? -3.375 0.263 18.889 1.00 94.31 94 ASN A CA 1
ATOM 722 C C . ASN A 1 94 ? -4.003 -1.012 19.484 1.00 94.31 94 ASN A C 1
ATOM 724 O O . ASN A 1 94 ? -4.765 -0.904 20.440 1.00 94.31 94 ASN A O 1
ATOM 728 N N . GLN A 1 95 ? -3.661 -2.199 18.969 1.00 92.50 95 GLN A N 1
ATOM 729 C CA . GLN A 1 95 ? -4.138 -3.480 19.506 1.00 92.50 95 GLN A CA 1
ATOM 730 C C . GLN A 1 95 ? -3.606 -3.771 20.918 1.00 92.50 95 GLN A C 1
ATOM 732 O O . GLN A 1 95 ? -4.334 -4.346 21.723 1.00 92.50 95 GLN A O 1
ATOM 737 N N . PHE A 1 96 ? -2.368 -3.368 21.230 1.00 94.12 96 PHE A N 1
ATOM 738 C CA . PHE A 1 96 ? -1.740 -3.657 22.527 1.00 94.12 96 PHE A CA 1
ATOM 739 C C . PHE A 1 96 ? -1.874 -2.530 23.550 1.00 94.12 96 PHE A C 1
ATOM 741 O O . PHE A 1 96 ? -2.068 -2.802 24.732 1.00 94.12 96 PHE A O 1
ATOM 748 N N . TYR A 1 97 ? -1.760 -1.275 23.116 1.00 91.38 97 TYR A N 1
ATOM 749 C CA . TYR A 1 97 ? -1.600 -0.144 24.033 1.00 91.38 97 TYR A CA 1
ATOM 750 C C . TYR A 1 97 ? -2.758 0.849 24.018 1.00 91.38 97 TYR A C 1
ATOM 752 O O . TYR A 1 97 ? -2.807 1.673 24.920 1.00 91.38 97 TYR A O 1
ATOM 760 N N . SER A 1 98 ? -3.691 0.745 23.057 1.00 85.88 98 SER A N 1
ATOM 761 C CA . SER A 1 98 ? -4.821 1.665 22.828 1.00 85.88 98 SER A CA 1
ATOM 762 C C . SER A 1 98 ? -4.435 3.153 22.776 1.00 85.88 98 SER A C 1
ATOM 764 O O . SER A 1 98 ? -3.929 3.747 23.724 1.00 85.88 98 SER A O 1
ATOM 766 N N . PHE A 1 99 ? -4.727 3.836 21.669 1.00 85.38 99 PHE A N 1
ATOM 767 C CA . PHE A 1 99 ? -4.447 5.275 21.602 1.00 85.38 99 PHE A CA 1
ATOM 768 C C . PHE A 1 99 ? -5.329 6.079 22.565 1.00 85.38 99 PHE A C 1
ATOM 770 O O . PHE A 1 99 ? -6.553 5.973 22.532 1.00 85.38 99 PHE A O 1
ATOM 777 N N . SER A 1 100 ? -4.723 6.999 23.326 1.00 87.00 100 SER A N 1
ATOM 778 C CA . SER A 1 100 ? -5.457 7.940 24.191 1.00 87.00 100 SER A CA 1
ATOM 779 C C . SER A 1 100 ? -6.440 8.829 23.416 1.00 87.00 100 SER A C 1
ATOM 781 O O . SER A 1 100 ? -7.380 9.369 23.992 1.00 87.00 100 SER A O 1
ATOM 783 N N . ARG A 1 101 ? -6.222 9.004 22.103 1.00 90.69 101 ARG A N 1
ATOM 784 C CA . ARG A 1 101 ? -7.100 9.742 21.183 1.00 90.69 101 ARG A CA 1
ATOM 785 C C . ARG A 1 101 ? -7.483 8.856 19.986 1.00 90.69 101 ARG A C 1
ATOM 787 O O . ARG A 1 101 ? -6.839 8.951 18.939 1.00 90.69 101 ARG A O 1
ATOM 794 N N . PRO A 1 102 ? -8.528 8.017 20.102 1.00 90.69 102 PRO A N 1
ATOM 795 C CA . PRO A 1 102 ? -8.902 7.063 19.053 1.00 90.69 102 PRO A CA 1
ATOM 796 C C . PRO A 1 102 ? -9.338 7.739 17.743 1.00 90.69 102 PRO A C 1
ATOM 798 O O . PRO A 1 102 ? -9.123 7.187 16.668 1.00 90.69 102 PRO A O 1
ATOM 801 N N . GLU A 1 103 ? -9.888 8.956 17.803 1.00 93.75 103 GLU A N 1
ATOM 802 C CA . GLU A 1 103 ? -10.234 9.740 16.606 1.00 93.75 103 GLU A CA 1
ATOM 803 C C . GLU A 1 103 ? -9.010 10.043 15.733 1.00 93.75 103 GLU A C 1
ATOM 805 O O . GLU A 1 103 ? -9.054 9.861 14.517 1.00 93.75 103 GLU A O 1
ATOM 810 N N . LEU A 1 104 ? -7.895 10.452 16.352 1.00 94.06 104 LEU A N 1
ATOM 811 C CA . LEU A 1 104 ? -6.662 10.766 15.626 1.00 94.06 104 LEU A CA 1
ATOM 812 C C . LEU A 1 104 ? -6.073 9.520 14.970 1.00 94.06 104 LEU A C 1
ATOM 814 O O . LEU A 1 104 ? -5.635 9.589 13.827 1.00 94.06 104 LEU A O 1
ATOM 818 N N . PHE A 1 105 ? -6.122 8.377 15.660 1.00 94.69 105 PHE A N 1
ATOM 819 C CA . PHE A 1 105 ? -5.722 7.093 15.090 1.00 94.69 105 PHE A CA 1
ATOM 820 C C . PHE A 1 105 ? -6.551 6.748 13.844 1.00 94.69 105 PHE A C 1
ATOM 822 O O . PHE A 1 105 ? -5.986 6.418 12.803 1.00 94.69 105 PHE A O 1
ATOM 829 N N . ARG A 1 106 ? -7.884 6.889 13.914 1.00 93.75 106 ARG A N 1
ATOM 830 C CA . ARG A 1 106 ? -8.777 6.626 12.771 1.00 93.75 106 ARG A CA 1
ATOM 831 C C . ARG A 1 106 ? -8.495 7.547 11.587 1.00 93.75 106 ARG A C 1
ATOM 833 O O . ARG A 1 106 ? -8.489 7.089 10.448 1.00 93.75 106 ARG A O 1
ATOM 840 N N . ILE A 1 107 ? -8.262 8.834 11.842 1.00 96.38 107 ILE A N 1
ATOM 841 C CA . ILE A 1 107 ? -7.909 9.801 10.796 1.00 96.38 107 ILE A CA 1
ATOM 842 C C . ILE A 1 107 ? -6.562 9.429 10.171 1.00 96.38 107 ILE A C 1
ATOM 844 O O . ILE A 1 107 ? -6.466 9.352 8.949 1.00 96.38 107 ILE A O 1
ATOM 848 N N . ALA A 1 108 ? -5.548 9.139 10.989 1.00 97.00 108 ALA A N 1
ATOM 849 C CA . ALA A 1 108 ? -4.224 8.753 10.513 1.00 97.00 108 ALA A CA 1
ATOM 850 C C . ALA A 1 108 ? -4.274 7.495 9.630 1.00 97.00 108 ALA A C 1
ATOM 852 O O . ALA A 1 108 ? -3.723 7.511 8.533 1.00 97.00 108 ALA A O 1
ATOM 853 N N . GLN A 1 109 ? -4.987 6.444 10.051 1.00 97.38 109 GLN A N 1
ATOM 854 C CA . GLN A 1 109 ? -5.137 5.223 9.250 1.00 97.38 109 GLN A CA 1
ATOM 855 C C . GLN A 1 109 ? -5.834 5.482 7.913 1.00 97.38 109 GLN A C 1
ATOM 857 O O . GLN A 1 109 ? -5.376 5.008 6.876 1.00 97.38 109 GLN A O 1
ATOM 862 N N . LYS A 1 110 ? -6.892 6.300 7.899 1.00 97.62 110 LYS A N 1
ATOM 863 C CA . LYS A 1 110 ? -7.572 6.679 6.653 1.00 97.62 110 LYS A CA 1
ATOM 864 C C . LYS A 1 110 ? -6.673 7.475 5.713 1.00 97.62 110 LYS A C 1
ATOM 866 O O . LYS A 1 110 ? -6.682 7.218 4.513 1.00 97.62 110 LYS A O 1
ATOM 871 N N . LEU A 1 111 ? -5.892 8.419 6.237 1.00 98.38 111 LEU A N 1
ATOM 872 C CA . LEU A 1 111 ? -4.944 9.189 5.428 1.00 98.38 111 LEU A CA 1
ATOM 873 C C . LEU A 1 111 ? -3.861 8.283 4.835 1.00 98.38 111 LEU A C 1
ATOM 875 O O . LEU A 1 111 ? -3.589 8.370 3.640 1.00 98.38 111 LEU A O 1
ATOM 879 N N . LEU A 1 112 ? -3.300 7.371 5.635 1.00 98.56 112 LEU A N 1
ATOM 880 C CA . LEU A 1 112 ? -2.336 6.378 5.158 1.00 98.56 112 LEU A CA 1
ATOM 881 C C . LEU A 1 112 ? -2.941 5.458 4.092 1.00 98.56 112 LEU A C 1
ATOM 883 O O . LEU A 1 112 ? -2.290 5.203 3.085 1.00 98.56 112 LEU A O 1
ATOM 887 N N . ALA A 1 113 ? -4.191 5.017 4.256 1.00 98.44 113 ALA A N 1
ATOM 888 C CA . ALA A 1 113 ? -4.883 4.199 3.263 1.00 98.44 113 ALA A CA 1
ATOM 889 C C . ALA A 1 113 ? -5.128 4.952 1.942 1.00 98.44 113 ALA A C 1
ATOM 891 O O . ALA A 1 113 ? -4.926 4.379 0.874 1.00 98.44 113 ALA A O 1
ATOM 892 N N . ILE A 1 114 ? -5.505 6.237 1.986 1.00 98.56 114 ILE A N 1
ATOM 893 C CA . ILE A 1 114 ? -5.655 7.072 0.778 1.00 98.56 114 ILE A CA 1
ATOM 894 C C . ILE A 1 114 ? -4.311 7.227 0.063 1.00 98.56 114 ILE A C 1
ATOM 896 O O . ILE A 1 114 ? -4.225 6.986 -1.140 1.00 98.56 114 ILE A O 1
ATOM 900 N N . LEU A 1 115 ? -3.256 7.595 0.797 1.00 98.50 115 LEU A N 1
ATOM 901 C CA . LEU A 1 115 ? -1.911 7.733 0.234 1.00 98.50 115 LEU A CA 1
ATOM 902 C C . LEU A 1 115 ? -1.416 6.407 -0.354 1.00 98.50 115 LEU A C 1
ATOM 904 O O . LEU A 1 115 ? -0.892 6.383 -1.465 1.00 98.50 115 LEU A O 1
ATOM 908 N N . GLY A 1 116 ? -1.646 5.303 0.357 1.00 98.31 116 GLY A N 1
ATOM 909 C CA . GLY A 1 116 ? -1.330 3.955 -0.098 1.00 98.31 116 GLY A CA 1
ATOM 910 C C . GLY A 1 116 ? -2.074 3.583 -1.379 1.00 98.31 116 GLY A C 1
ATOM 911 O O . GLY A 1 116 ? -1.460 3.047 -2.294 1.00 98.31 116 GLY A O 1
ATOM 912 N N . MET A 1 117 ? -3.362 3.923 -1.499 1.00 98.19 117 MET A N 1
ATOM 913 C CA . MET A 1 117 ? -4.144 3.678 -2.717 1.00 98.19 117 MET A CA 1
ATOM 914 C C . MET A 1 117 ? -3.571 4.408 -3.927 1.00 98.19 117 MET A C 1
ATOM 916 O O . MET A 1 117 ? -3.394 3.811 -4.987 1.00 98.19 117 MET A O 1
ATOM 920 N N . LEU A 1 118 ? -3.274 5.700 -3.767 1.00 97.75 118 LEU A N 1
ATOM 921 C CA . LEU A 1 118 ? -2.698 6.514 -4.834 1.00 97.75 118 LEU A CA 1
ATOM 922 C C . LEU A 1 118 ? -1.339 5.955 -5.263 1.00 97.75 118 LEU A C 1
ATOM 924 O O . LEU A 1 118 ? -1.082 5.816 -6.458 1.00 97.75 118 LEU A O 1
ATOM 928 N N . ALA A 1 119 ? -0.506 5.563 -4.297 1.00 97.94 119 ALA A N 1
ATOM 929 C CA . ALA A 1 119 ? 0.781 4.941 -4.569 1.00 97.94 119 ALA A CA 1
ATOM 930 C C . ALA A 1 119 ? 0.631 3.598 -5.309 1.00 97.94 119 ALA A C 1
ATOM 932 O O . ALA A 1 119 ? 1.340 3.371 -6.284 1.00 97.94 119 ALA A O 1
ATOM 933 N N . LEU A 1 120 ? -0.316 2.736 -4.912 1.00 97.81 120 LEU A N 1
ATOM 934 C CA . LEU A 1 120 ? -0.590 1.460 -5.590 1.00 97.81 120 LEU A CA 1
ATOM 935 C C . LEU A 1 120 ? -1.053 1.659 -7.041 1.00 97.81 120 LEU A C 1
ATOM 937 O O . LEU A 1 120 ? -0.597 0.932 -7.923 1.00 97.81 120 LEU A O 1
ATOM 941 N N . ILE A 1 121 ? -1.909 2.654 -7.306 1.00 96.81 121 ILE A N 1
ATOM 942 C CA . ILE A 1 121 ? -2.353 2.995 -8.670 1.00 96.81 121 ILE A CA 1
ATOM 943 C C . ILE A 1 121 ? -1.158 3.424 -9.527 1.00 96.81 121 ILE A C 1
ATOM 945 O O . ILE A 1 121 ? -0.962 2.894 -10.620 1.00 96.81 121 ILE A O 1
ATOM 949 N N . VAL A 1 122 ? -0.333 4.346 -9.018 1.00 96.88 122 VAL A N 1
ATOM 950 C CA . VAL A 1 122 ? 0.871 4.816 -9.720 1.00 96.88 122 VAL A CA 1
ATOM 951 C C . VAL A 1 122 ? 1.844 3.661 -9.963 1.00 96.88 122 VAL A C 1
ATOM 953 O O . VAL A 1 122 ? 2.354 3.516 -11.069 1.00 96.88 122 VAL A O 1
ATOM 956 N N . GLN A 1 123 ? 2.063 2.792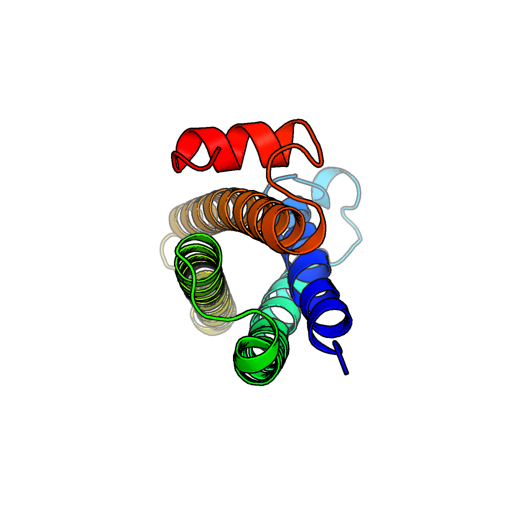 -8.976 1.00 96.31 123 GLN A N 1
ATOM 957 C CA . GLN A 1 123 ? 2.957 1.642 -9.110 1.00 96.31 123 GLN A CA 1
ATOM 958 C C . GLN A 1 123 ? 2.475 0.648 -10.168 1.00 96.31 123 GLN A C 1
ATOM 960 O O . GLN A 1 123 ? 3.287 0.142 -10.946 1.00 96.31 123 GLN A O 1
ATOM 965 N N . GLY A 1 124 ? 1.164 0.386 -10.213 1.00 94.75 124 GLY A N 1
ATOM 966 C CA . GLY A 1 124 ? 0.544 -0.444 -11.243 1.00 94.75 124 GLY A CA 1
ATOM 967 C C . GLY A 1 124 ? 0.732 0.145 -12.641 1.00 94.75 124 GLY A C 1
ATOM 968 O O . GLY A 1 124 ? 1.177 -0.563 -13.541 1.00 94.75 124 GLY A O 1
ATOM 969 N N . ALA A 1 125 ? 0.490 1.449 -12.796 1.00 95.94 125 ALA A N 1
ATOM 970 C CA . ALA A 1 125 ? 0.694 2.178 -14.049 1.00 95.94 125 ALA A CA 1
ATOM 971 C C . ALA A 1 125 ? 2.162 2.156 -14.513 1.00 95.94 125 ALA A C 1
ATOM 973 O O . ALA A 1 125 ? 2.446 1.872 -15.673 1.00 95.94 125 ALA A O 1
ATOM 974 N N . LEU A 1 126 ? 3.120 2.374 -13.606 1.00 94.62 126 LEU A N 1
ATOM 975 C CA . LEU A 1 126 ? 4.551 2.262 -13.919 1.00 94.62 126 LEU A CA 1
ATOM 976 C C . LEU A 1 126 ? 4.940 0.829 -14.312 1.00 94.62 126 LEU A C 1
ATOM 978 O O . LEU A 1 126 ? 5.749 0.635 -15.216 1.00 94.62 126 LEU A O 1
ATOM 982 N N . GLY A 1 127 ? 4.353 -0.181 -13.663 1.00 92.94 127 GLY A N 1
ATOM 983 C CA . GLY A 1 127 ? 4.524 -1.585 -14.043 1.00 92.94 127 GLY A CA 1
ATOM 984 C C . GLY A 1 127 ? 4.013 -1.874 -15.456 1.00 92.94 127 GLY A C 1
ATOM 985 O O . GLY A 1 127 ? 4.715 -2.504 -16.246 1.00 92.94 127 GLY A O 1
ATOM 986 N N . ALA A 1 128 ? 2.824 -1.369 -15.795 1.00 92.62 128 ALA A N 1
ATOM 987 C CA . ALA A 1 128 ? 2.255 -1.482 -17.134 1.00 92.62 128 ALA A CA 1
ATOM 988 C C . ALA A 1 128 ? 3.110 -0.753 -18.180 1.00 92.62 128 ALA A C 1
ATOM 990 O O . ALA A 1 128 ? 3.397 -1.334 -19.224 1.00 92.62 128 ALA A O 1
ATOM 991 N N . ALA A 1 129 ? 3.604 0.451 -17.875 1.00 93.81 129 ALA A N 1
ATOM 992 C CA . ALA A 1 129 ? 4.489 1.208 -18.757 1.00 93.81 129 ALA A CA 1
ATOM 993 C C . ALA A 1 129 ? 5.766 0.439 -19.131 1.00 93.81 129 ALA A C 1
ATOM 995 O O . ALA A 1 129 ? 6.171 0.452 -20.290 1.00 93.81 129 ALA A O 1
ATOM 996 N N . MET A 1 130 ? 6.382 -0.269 -18.177 1.00 90.75 130 MET A N 1
ATOM 997 C CA . MET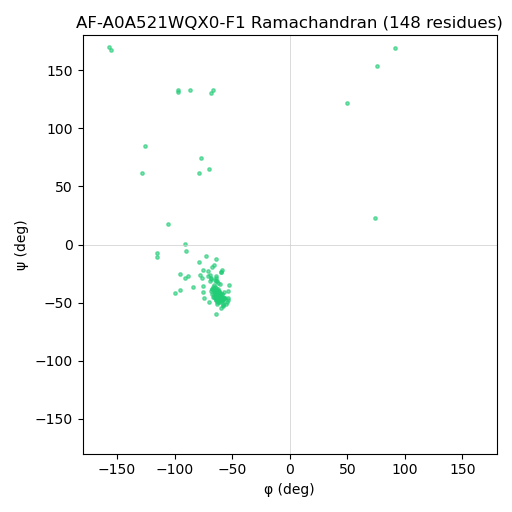 A 1 130 ? 7.603 -1.048 -18.431 1.00 90.75 130 MET A CA 1
ATOM 998 C C . MET A 1 130 ? 7.378 -2.281 -19.318 1.00 90.75 130 MET A C 1
ATOM 1000 O O . MET A 1 130 ? 8.319 -2.737 -19.962 1.00 90.75 130 MET A O 1
ATOM 1004 N N . VAL A 1 131 ? 6.166 -2.844 -19.334 1.00 90.44 131 VAL A N 1
ATOM 1005 C CA . VAL A 1 131 ? 5.856 -4.077 -20.083 1.00 90.44 131 VAL A CA 1
ATOM 1006 C C . VAL A 1 131 ? 5.178 -3.776 -21.420 1.00 90.44 131 VAL A C 1
ATOM 1008 O O . VAL A 1 131 ? 5.493 -4.407 -22.425 1.00 90.44 131 VAL A O 1
ATOM 1011 N N . TYR A 1 132 ? 4.247 -2.822 -21.430 1.00 92.31 132 TYR A N 1
ATOM 1012 C CA . TYR A 1 132 ? 3.348 -2.537 -22.551 1.00 92.31 132 TYR A CA 1
ATOM 1013 C C . TYR A 1 132 ? 3.564 -1.147 -23.174 1.00 92.31 132 TYR A C 1
ATOM 1015 O O . TYR A 1 132 ? 2.981 -0.860 -24.218 1.00 92.31 132 TYR A O 1
ATOM 1023 N N . GLY A 1 133 ? 4.404 -0.295 -22.575 1.00 91.81 133 GLY A N 1
ATOM 1024 C CA . GLY A 1 133 ? 4.668 1.073 -23.029 1.00 91.81 133 GLY A CA 1
ATOM 1025 C C . GLY A 1 133 ? 3.760 2.133 -22.390 1.00 91.81 133 GLY A C 1
ATOM 1026 O O . GLY A 1 133 ? 2.772 1.828 -21.723 1.00 91.81 133 GLY A O 1
ATOM 1027 N N . TYR A 1 134 ? 4.094 3.409 -22.597 1.00 93.44 134 TYR A N 1
ATOM 1028 C CA . TYR A 1 134 ? 3.463 4.549 -21.909 1.00 93.44 134 TYR A CA 1
ATOM 1029 C C . TYR A 1 134 ? 1.992 4.786 -22.267 1.00 93.44 134 TYR A C 1
ATOM 1031 O O . TYR A 1 134 ? 1.267 5.427 -21.516 1.00 93.44 134 TYR A O 1
ATOM 1039 N N . THR A 1 135 ? 1.527 4.254 -23.393 1.00 92.88 135 THR A N 1
ATOM 1040 C CA . THR A 1 135 ? 0.155 4.432 -23.888 1.00 92.88 135 THR A CA 1
ATOM 1041 C C . THR A 1 135 ? -0.709 3.183 -23.719 1.00 92.88 135 THR A C 1
ATOM 1043 O O . THR A 1 135 ? -1.757 3.079 -24.353 1.00 92.88 135 THR A O 1
ATOM 1046 N N . ALA A 1 136 ? -0.295 2.245 -22.857 1.00 92.56 136 ALA A N 1
ATOM 1047 C CA . ALA A 1 136 ? -0.990 0.976 -22.638 1.00 92.56 136 ALA A CA 1
ATOM 1048 C C . ALA A 1 136 ? -2.480 1.149 -22.282 1.00 92.56 136 ALA A C 1
ATOM 1050 O O . ALA A 1 136 ? -3.327 0.401 -22.769 1.00 92.56 136 ALA A O 1
ATOM 1051 N N . ASP A 1 137 ? -2.799 2.149 -21.457 1.00 95.00 137 ASP A N 1
ATOM 1052 C CA . ASP A 1 137 ? -4.157 2.503 -21.044 1.00 95.00 137 ASP A CA 1
ATOM 1053 C C . ASP A 1 137 ? -4.229 3.983 -20.589 1.00 95.00 137 ASP A C 1
ATOM 1055 O O . ASP A 1 137 ? -3.186 4.627 -20.425 1.00 95.00 137 ASP A O 1
ATOM 1059 N N . PRO A 1 138 ? -5.433 4.557 -20.372 1.00 95.81 138 PRO A N 1
ATOM 1060 C CA . PRO A 1 138 ? -5.578 5.964 -19.994 1.00 95.81 138 PRO A CA 1
ATOM 1061 C C . PRO A 1 138 ? -4.893 6.356 -18.678 1.00 95.81 138 PRO A C 1
ATOM 1063 O O . PRO A 1 138 ? -4.420 7.486 -18.560 1.00 95.81 138 PRO A O 1
ATOM 1066 N N . ILE A 1 139 ? -4.840 5.456 -17.690 1.00 95.00 139 ILE A N 1
ATOM 1067 C CA . ILE A 1 139 ? -4.200 5.718 -16.395 1.00 95.00 139 ILE A CA 1
ATOM 1068 C C . ILE A 1 139 ? -2.688 5.685 -16.572 1.00 95.00 139 ILE A C 1
ATOM 1070 O O . ILE A 1 139 ? -2.008 6.600 -16.110 1.00 95.00 139 ILE A O 1
ATOM 1074 N N . THR A 1 140 ? -2.167 4.683 -17.280 1.00 95.12 140 THR A N 1
ATOM 1075 C CA . THR A 1 140 ? -0.738 4.607 -17.602 1.00 95.12 140 THR A CA 1
ATOM 1076 C C . THR A 1 140 ? -0.276 5.844 -18.363 1.00 95.12 140 THR A C 1
ATOM 1078 O O . THR A 1 140 ? 0.679 6.485 -17.937 1.00 95.12 140 THR A O 1
ATOM 1081 N N . ASN A 1 141 ? -1.019 6.273 -19.385 1.00 94.56 141 ASN A N 1
ATOM 1082 C CA . ASN A 1 141 ? -0.701 7.482 -20.144 1.00 94.56 141 ASN A CA 1
ATOM 1083 C C . ASN A 1 141 ? -0.707 8.748 -19.272 1.00 94.56 141 ASN A C 1
ATOM 1085 O O . ASN A 1 141 ? 0.197 9.582 -19.363 1.00 94.56 141 ASN A O 1
ATOM 1089 N N . LEU A 1 142 ? -1.705 8.885 -18.393 1.00 95.19 142 LEU A N 1
ATOM 1090 C CA . LEU A 1 142 ? -1.782 10.002 -17.454 1.00 95.19 142 LEU A CA 1
ATOM 1091 C C . LEU A 1 142 ? -0.576 10.018 -16.509 1.00 95.19 142 LEU A C 1
ATOM 1093 O O . LEU A 1 142 ? 0.068 11.052 -16.353 1.00 95.19 142 LEU A O 1
ATOM 1097 N N . VAL A 1 143 ? -0.262 8.879 -15.887 1.00 94.69 143 VAL A N 1
ATOM 1098 C CA . VAL A 1 143 ? 0.866 8.754 -14.956 1.00 94.69 143 VAL A CA 1
ATOM 1099 C C . VAL A 1 143 ? 2.183 9.025 -15.676 1.00 94.69 143 VAL A C 1
ATOM 1101 O O . VAL A 1 143 ? 2.974 9.831 -15.200 1.00 94.69 143 VAL A O 1
ATOM 1104 N N . S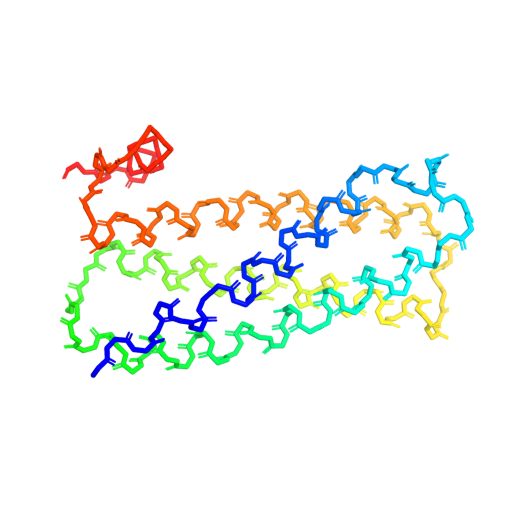ER A 1 144 ? 2.405 8.429 -16.846 1.00 93.25 144 SER A N 1
ATOM 1105 C CA . SER A 1 144 ? 3.593 8.679 -17.662 1.00 93.25 144 SER A CA 1
ATOM 1106 C C . SER A 1 144 ? 3.747 10.162 -17.996 1.00 93.25 144 SER A C 1
ATOM 1108 O O . SER A 1 144 ? 4.812 10.722 -17.751 1.00 93.25 144 SER A O 1
ATOM 1110 N N . SER A 1 145 ? 2.669 10.831 -18.410 1.00 93.31 145 SER A N 1
ATOM 1111 C CA . SER A 1 145 ? 2.676 12.274 -18.680 1.00 93.31 145 SER A CA 1
ATOM 1112 C C . SER A 1 145 ? 3.006 13.112 -17.438 1.00 93.31 145 SER A C 1
ATOM 1114 O O . SER A 1 145 ? 3.767 14.071 -17.539 1.00 93.31 145 SER A O 1
ATOM 1116 N N . LEU A 1 146 ? 2.488 12.747 -16.256 1.00 92.56 146 LEU A N 1
ATOM 1117 C CA . LEU A 1 146 ? 2.791 13.433 -14.989 1.00 92.56 146 LEU A CA 1
ATOM 1118 C C . LEU A 1 146 ? 4.277 13.356 -14.617 1.00 92.56 146 LEU A C 1
ATOM 1120 O O . LEU A 1 146 ? 4.810 14.295 -14.029 1.00 92.56 146 LEU A O 1
ATOM 1124 N N . PHE A 1 147 ? 4.938 12.252 -14.964 1.00 90.50 147 PHE A N 1
ATOM 1125 C CA . PHE A 1 147 ? 6.374 12.060 -14.755 1.00 90.50 147 PHE A CA 1
ATOM 1126 C C . PHE A 1 147 ? 7.235 12.512 -15.952 1.00 90.50 147 PHE A C 1
ATOM 1128 O O . PHE A 1 147 ? 8.459 12.427 -15.877 1.00 90.50 147 PHE A O 1
ATOM 1135 N N . GLY A 1 148 ? 6.625 13.021 -17.031 1.00 91.00 148 GLY A N 1
ATOM 1136 C CA . GLY A 1 148 ? 7.328 13.481 -18.235 1.00 91.00 148 GLY A CA 1
ATOM 1137 C C . GLY A 1 148 ? 7.864 12.355 -19.126 1.00 91.00 148 GLY A C 1
ATOM 1138 O O . GLY A 1 148 ? 8.823 12.564 -19.866 1.00 91.00 148 GLY A O 1
ATOM 1139 N N . PHE A 1 149 ? 7.287 11.156 -19.037 1.00 90.12 149 PHE A N 1
ATOM 1140 C CA . PHE A 1 149 ? 7.591 10.031 -19.921 1.00 90.12 149 PHE A CA 1
ATOM 1141 C C . PHE A 1 14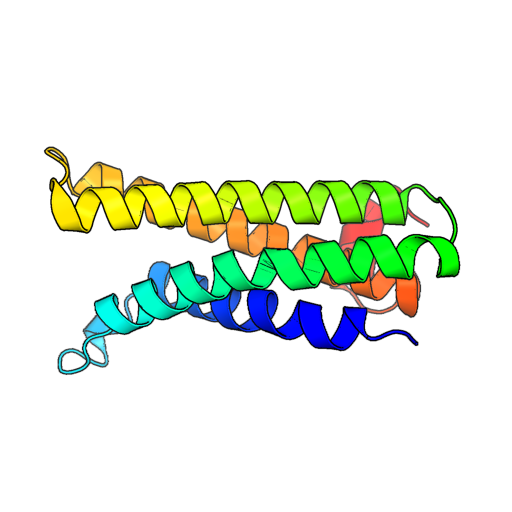9 ? 6.717 10.109 -21.182 1.00 90.12 149 PHE A C 1
ATOM 1143 O O . PHE A 1 149 ? 5.503 10.311 -21.077 1.00 90.12 149 PHE A O 1
ATOM 1150 N N . HIS A 1 150 ? 7.326 9.933 -22.357 1.00 80.00 150 HIS A N 1
ATOM 1151 C CA . HIS A 1 150 ? 6.676 9.991 -23.671 1.00 80.00 150 HIS A CA 1
ATOM 1152 C C . HIS A 1 150 ? 7.152 8.852 -24.568 1.00 80.00 150 HIS A C 1
ATOM 1154 O O . HIS A 1 150 ? 8.356 8.511 -24.490 1.00 80.00 150 HIS A O 1
#

Secondary structure (DSSP, 8-state):
---HHHHHHHHHHHHHHHHHHHHS-GGGT-TTS-HHHHHHHHHHHHHHHHHHHHHHHHHHHHHH---HHHHHHHHHHHHHHHHHHHHHHHHHHHHHH--S-HHHHHHHHHHHHHHHHHHHHHHHHHHHHHHH-TTSSHHHHHHHHHTT--

Sequence (150 aa):
MMIHPAFVHFPLALLTLYVLLELVPFSKFFPKVGLDQVKYFLLYVGTLSIFPAIATGIIAEGLVGENVVLSVHKAGAMAILLIFLVSALLALWNQFYSFSRPELFRIAQKL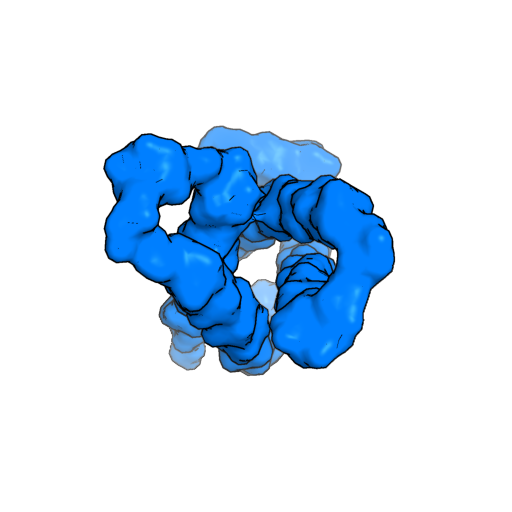LAILGMLALIVQGALGAAMVYGYTADPITNLVSSLFGFH

pLDDT: mean 93.16, std 6.17, range [48.5, 98.69]

Solvent-accessible surface area (backbone atoms only — not comparable to full-atom values): 8098 Å² total; per-residue (Å²): 129,87,58,31,72,68,39,45,50,52,22,51,55,29,37,51,51,24,32,51,61,65,73,40,74,55,56,80,82,40,72,90,53,71,57,68,62,51,37,51,49,24,37,48,55,14,47,60,34,41,55,61,20,50,55,36,41,63,70,48,41,83,78,72,54,95,47,69,66,59,53,52,41,51,54,42,54,52,49,44,49,51,42,41,46,53,47,40,52,53,52,53,47,42,75,76,68,53,62,96,52,59,68,60,52,53,51,51,50,42,51,40,34,53,53,39,50,56,46,51,53,52,42,51,27,46,53,43,28,77,76,64,35,50,73,67,41,76,64,22,33,51,53,26,50,76,73,70,51,130

Foldseek 3Di:
DLCLVVLVVQLLVLLLVLLCLLQDVCCVVVVPDPSVVSSLCSLVRSLVSLVVNLVSLVVCDVVLDDDPLSVVLNVLSVVLSVLSVVLNVLSVCCVPPNDPDVVVSSVSNNVSSVVNVVSSLLSVLSVCCSPPNQVSDPSSVVSCVVVPHD

Nearest PDB structures (foldseek):
  5zle-assembly1_A  TM=6.191E-01  e=1.460E+00  Homo sapiens
  7utj-assembly1_I  TM=6.077E-01  e=6.463E+00  Homo sapiens
  6upw-assembly1_M  TM=5.455E-01  e=7.831E+00  Homo sapiens

Radius of gyration: 16.85 Å; Cα contacts (8 Å, |Δi|>4): 131; chains: 1; bounding box: 43×30×48 Å